Protein AF-A0A0H5CCG3-F1 (afdb_monomer_lite)

Secondary structure (DSSP, 8-state):
----------STTHHHHHHHHHHHHHHHTTS----S---TT-GGGS-GGGG--HHHHHH--SS----EE-TTSSEEEETTTEEEEEEEEE----SS--TTEEEETTEEEEEEEETTEEEEEEEEEE-GGGSTTEEEEEEEEEE-SSSHHHHHHHHHHHHGGGSPP-

Radius of gyration: 16.84 Å; chains: 1; bounding box: 42×31×46 Å

Foldseek 3Di:
DDDDDDQDADDDCSVVVVVVVLVVVCVVVVHRLPPQDPDPQDPLVDQQVVLLDVVLLVLDPAPASDWDADPSSQKIDGHPFKMKGKDKDADPDPPDPDVFWDAALNFIWGWDDDPQAIKIKGFTADSPPSDVRMTIIIIITGGDPPPRRVSNRVSCNSRVVVRGHD

Sequence (166 aa):
MTFRIAVTPGGPRACEIAAGTARAIAVRIGKPVPRAFQGERSLRGIDPCSMFTPAVIAMSSGPGKTPWPSPSRHSCAVGNDLRVLFATGPALTSASAKPNELTVAGRLSVIDRTDSGCAIVTQHVSMGRAVIGGYEQARVIVESNDQACAKAKAVAELVWPRLPPA

Structure (mmCIF, N/CA/C/O backbone):
data_AF-A0A0H5CCG3-F1
#
_entry.id   AF-A0A0H5CCG3-F1
#
loop_
_atom_site.group_PDB
_atom_site.id
_atom_site.type_symbol
_atom_site.label_atom_id
_atom_site.label_alt_id
_atom_site.label_comp_id
_atom_site.label_asym_id
_atom_site.label_entity_id
_atom_site.label_seq_id
_atom_site.pdbx_PDB_ins_code
_atom_site.Cartn_x
_atom_site.Cartn_y
_atom_site.Cartn_z
_atom_site.occupancy
_atom_site.B_iso_or_equiv
_atom_site.auth_seq_id
_atom_site.auth_comp_id
_atom_site.auth_asym_id
_atom_site.auth_atom_id
_atom_site.pdbx_PDB_model_num
ATOM 1 N N . MET A 1 1 ? 25.445 10.605 -20.028 1.00 32.81 1 MET A N 1
ATOM 2 C CA . MET A 1 1 ? 24.525 11.744 -19.822 1.00 32.81 1 MET A CA 1
ATOM 3 C C . MET A 1 1 ? 23.157 11.164 -19.493 1.00 32.81 1 MET A C 1
ATOM 5 O O . MET A 1 1 ? 22.601 10.460 -20.326 1.00 32.81 1 MET A O 1
ATOM 9 N N . THR A 1 2 ? 22.681 11.331 -18.260 1.00 33.03 2 THR A N 1
ATOM 10 C CA . THR A 1 2 ? 21.438 10.707 -17.777 1.00 33.03 2 THR A CA 1
ATOM 11 C C . THR A 1 2 ? 20.376 11.787 -17.669 1.00 33.03 2 THR A C 1
ATOM 13 O O . THR A 1 2 ? 20.511 12.696 -16.856 1.00 33.03 2 THR A O 1
ATOM 16 N N . PHE A 1 3 ? 19.334 11.707 -18.491 1.00 30.05 3 PHE A N 1
ATOM 17 C CA . PHE A 1 3 ? 18.211 12.637 -18.430 1.00 30.05 3 PHE A CA 1
ATOM 18 C C . PHE A 1 3 ? 17.164 12.095 -17.456 1.00 30.05 3 PHE A C 1
ATOM 20 O O . PHE A 1 3 ? 16.770 10.932 -17.546 1.00 30.05 3 PHE A O 1
ATOM 27 N N . ARG A 1 4 ? 16.722 12.929 -16.511 1.00 37.06 4 ARG A N 1
ATOM 28 C CA . ARG A 1 4 ? 15.575 12.650 -15.639 1.00 37.06 4 ARG A CA 1
ATOM 29 C C . ARG A 1 4 ? 14.410 13.491 -16.135 1.00 37.06 4 ARG A C 1
ATOM 31 O O . ARG A 1 4 ? 14.538 14.705 -16.231 1.00 37.06 4 ARG A O 1
ATOM 38 N N . ILE A 1 5 ? 13.298 12.846 -16.467 1.00 42.38 5 ILE A N 1
ATOM 39 C CA . ILE A 1 5 ? 12.085 13.523 -16.925 1.00 42.38 5 ILE A CA 1
ATOM 40 C C . ILE A 1 5 ? 11.007 13.246 -15.886 1.00 42.38 5 ILE A C 1
ATOM 42 O O . ILE A 1 5 ? 10.604 12.100 -15.699 1.00 42.38 5 ILE A O 1
ATOM 46 N N . ALA A 1 6 ? 10.572 14.298 -15.199 1.00 39.97 6 ALA A N 1
ATOM 47 C CA . ALA A 1 6 ? 9.386 14.275 -14.361 1.00 39.97 6 ALA A CA 1
ATOM 48 C C . ALA A 1 6 ? 8.234 14.863 -15.181 1.00 39.97 6 ALA A C 1
ATOM 50 O O . ALA A 1 6 ? 8.302 16.012 -15.612 1.00 39.97 6 ALA A O 1
ATOM 51 N N . VAL A 1 7 ? 7.199 14.064 -15.435 1.00 43.72 7 VAL A N 1
ATOM 52 C CA . VAL A 1 7 ? 5.946 14.562 -16.006 1.00 43.72 7 VAL A CA 1
ATOM 53 C C . VAL A 1 7 ? 4.984 14.745 -14.845 1.00 43.72 7 VAL A C 1
ATOM 55 O O . VAL A 1 7 ? 4.577 13.757 -14.239 1.00 43.72 7 VAL A O 1
ATOM 58 N N . THR A 1 8 ? 4.646 15.993 -14.526 1.00 43.97 8 THR A N 1
ATOM 59 C CA . THR A 1 8 ? 3.661 16.324 -13.489 1.00 43.97 8 THR A CA 1
ATOM 60 C C . THR A 1 8 ? 2.296 16.465 -14.158 1.00 43.97 8 THR A C 1
ATOM 62 O O . THR A 1 8 ? 2.065 17.455 -14.855 1.00 43.97 8 THR A O 1
ATOM 65 N N . PRO A 1 9 ? 1.389 15.483 -14.038 1.00 45.62 9 PRO A N 1
ATOM 66 C CA . PRO A 1 9 ? 0.153 15.505 -14.793 1.00 45.62 9 PRO A CA 1
ATOM 67 C C . PRO A 1 9 ? -0.898 16.348 -14.048 1.00 45.62 9 PRO A C 1
ATOM 69 O O . PRO A 1 9 ? -1.336 15.962 -12.967 1.00 45.62 9 PRO A O 1
ATOM 72 N N . GLY A 1 10 ? -1.324 17.475 -14.625 1.00 36.91 10 GLY A N 1
ATOM 73 C CA . GLY A 1 10 ? -2.495 18.239 -14.180 1.00 36.91 10 GLY A CA 1
ATOM 74 C C . GLY A 1 10 ? -3.662 18.066 -15.156 1.00 36.91 10 GLY A C 1
ATOM 75 O O . GLY A 1 10 ? -3.536 18.412 -16.328 1.00 36.91 10 GLY A O 1
ATOM 76 N N . GLY A 1 11 ? -4.793 17.525 -14.693 1.00 44.84 11 GLY A N 1
ATOM 77 C CA . GLY A 1 11 ? -6.045 17.452 -15.462 1.00 44.84 11 GLY A CA 1
ATOM 78 C C . GLY A 1 11 ? -6.398 16.083 -16.079 1.00 44.84 11 GLY A C 1
ATOM 79 O O . GLY A 1 11 ? -5.620 15.130 -16.019 1.00 44.84 11 GLY A O 1
ATOM 80 N N . PRO A 1 12 ? -7.593 15.960 -16.690 1.00 48.03 12 PRO A N 1
ATOM 81 C CA . PRO A 1 12 ? -8.183 14.677 -17.100 1.00 48.03 12 PRO A CA 1
ATOM 82 C C . PRO A 1 12 ? -7.432 13.960 -18.235 1.00 48.03 12 PRO A C 1
ATOM 84 O O . PRO A 1 12 ? -7.567 12.753 -18.395 1.00 48.03 12 PRO A O 1
ATOM 87 N N . ARG A 1 13 ? -6.600 14.678 -19.001 1.00 50.31 13 ARG A N 1
ATOM 88 C CA . ARG A 1 13 ? -5.788 14.127 -20.108 1.00 50.31 13 ARG A CA 1
ATOM 89 C C . ARG A 1 13 ? -4.343 13.833 -19.735 1.00 50.31 13 ARG A C 1
ATOM 91 O O . ARG A 1 13 ? -3.529 13.456 -20.573 1.00 50.31 13 ARG A O 1
ATOM 98 N N . ALA A 1 14 ? -3.985 14.021 -18.477 1.00 55.75 14 ALA A N 1
ATOM 99 C CA . ALA A 1 14 ? -2.588 14.086 -18.108 1.00 55.75 14 ALA A CA 1
ATOM 100 C C . ALA A 1 14 ? -1.884 12.709 -18.184 1.00 55.75 14 ALA A C 1
ATOM 102 O O . ALA A 1 14 ? -0.686 12.635 -18.453 1.00 55.75 14 ALA A O 1
ATOM 103 N N . CYS A 1 15 ? -2.644 11.612 -18.088 1.00 51.22 15 CYS A N 1
ATOM 104 C CA . CYS A 1 15 ? -2.151 10.260 -18.374 1.00 51.22 15 CYS A CA 1
ATOM 105 C C . CYS A 1 15 ? -1.885 10.022 -19.873 1.00 51.22 15 CYS A C 1
ATOM 107 O O . CYS A 1 15 ? -0.864 9.428 -20.214 1.00 51.22 15 CYS A O 1
ATOM 109 N N . GLU A 1 16 ? -2.749 10.511 -20.771 1.00 54.94 16 GLU A N 1
ATOM 110 C CA . GLU A 1 16 ? -2.516 10.447 -22.225 1.00 54.94 16 GLU A CA 1
ATOM 111 C C . GLU A 1 16 ? -1.285 11.263 -22.622 1.00 54.94 16 GLU A C 1
ATOM 113 O O . GLU A 1 16 ? -0.462 10.793 -23.403 1.00 54.94 16 GLU A O 1
ATOM 118 N N . ILE A 1 17 ? -1.114 12.449 -22.031 1.00 62.84 17 ILE A N 1
ATOM 119 C CA . ILE A 1 17 ? 0.048 13.313 -22.265 1.00 62.84 17 ILE A CA 1
ATOM 120 C C . ILE A 1 17 ? 1.329 12.649 -21.755 1.00 62.84 17 ILE A C 1
ATOM 122 O O . ILE A 1 17 ? 2.335 12.640 -22.465 1.00 62.84 17 ILE A O 1
ATOM 126 N N . ALA A 1 18 ? 1.306 12.044 -20.564 1.00 61.66 18 ALA A N 1
ATOM 127 C CA . ALA A 1 18 ? 2.456 11.320 -20.027 1.00 61.66 18 ALA A CA 1
ATOM 128 C C . ALA A 1 18 ? 2.812 10.100 -20.892 1.00 61.66 18 ALA A C 1
ATOM 130 O O . ALA A 1 18 ? 3.981 9.896 -21.223 1.00 61.66 18 ALA A O 1
ATOM 131 N N . ALA A 1 19 ? 1.813 9.325 -21.323 1.00 59.81 19 ALA A N 1
ATOM 132 C CA . ALA A 1 19 ? 2.010 8.175 -22.200 1.00 59.81 19 ALA A CA 1
ATOM 133 C C . ALA A 1 19 ? 2.508 8.587 -23.595 1.00 59.81 19 ALA A C 1
ATOM 135 O O . ALA A 1 19 ? 3.427 7.963 -24.129 1.00 59.81 19 ALA A O 1
ATOM 136 N N . GLY A 1 20 ? 1.940 9.648 -24.171 1.00 59.38 20 GLY A N 1
ATOM 137 C CA . GLY A 1 20 ? 2.348 10.224 -25.450 1.00 59.38 20 GLY A CA 1
ATOM 138 C C . GLY A 1 20 ? 3.777 10.756 -25.404 1.00 59.38 20 GLY A C 1
ATOM 139 O O . GLY A 1 20 ? 4.585 10.418 -26.264 1.00 59.38 20 GLY A O 1
ATOM 140 N N . THR A 1 21 ? 4.126 11.489 -24.346 1.00 65.75 21 THR A N 1
ATOM 141 C CA . THR A 1 21 ? 5.486 11.996 -24.107 1.00 65.75 21 THR A CA 1
ATOM 142 C C . THR A 1 21 ? 6.485 10.851 -23.958 1.00 65.75 21 THR A C 1
ATOM 144 O O . THR A 1 21 ? 7.509 10.836 -24.638 1.00 65.75 21 THR A O 1
ATOM 147 N N . ALA A 1 22 ? 6.169 9.838 -23.145 1.00 62.16 22 ALA A N 1
ATOM 148 C CA . ALA A 1 22 ? 7.024 8.664 -22.977 1.00 62.16 22 ALA A CA 1
ATOM 149 C C . ALA A 1 22 ? 7.237 7.902 -24.299 1.00 62.16 22 ALA A C 1
ATOM 151 O O . ALA A 1 22 ? 8.360 7.494 -24.597 1.00 62.16 22 ALA A O 1
ATOM 152 N N . ARG A 1 23 ? 6.187 7.750 -25.123 1.00 57.69 23 ARG A N 1
ATOM 153 C CA . ARG A 1 23 ? 6.281 7.144 -26.464 1.00 57.69 23 ARG A CA 1
ATOM 154 C C . ARG A 1 23 ? 7.125 7.988 -27.417 1.00 57.69 23 ARG A C 1
ATOM 156 O O . ARG A 1 23 ? 7.996 7.439 -28.081 1.00 57.69 23 ARG A O 1
ATOM 163 N N . ALA A 1 24 ? 6.909 9.301 -27.464 1.00 63.09 24 ALA A N 1
ATOM 164 C CA . ALA A 1 24 ? 7.664 10.212 -28.324 1.00 63.09 24 ALA A CA 1
ATOM 165 C C . ALA A 1 24 ? 9.161 10.208 -27.979 1.00 63.09 24 ALA A C 1
ATOM 167 O O . ALA A 1 24 ? 10.012 10.180 -28.867 1.00 63.09 24 ALA A O 1
ATOM 168 N N . ILE A 1 25 ? 9.488 10.158 -26.688 1.00 63.25 25 ILE A N 1
ATOM 169 C CA . ILE A 1 25 ? 10.861 10.009 -26.207 1.00 63.25 25 ILE A CA 1
ATOM 170 C C . ILE A 1 25 ? 11.430 8.644 -26.617 1.00 63.25 25 ILE A C 1
ATOM 172 O O . ILE A 1 25 ? 12.523 8.595 -27.171 1.00 63.25 25 ILE A O 1
ATOM 176 N N . ALA A 1 26 ? 10.689 7.546 -26.431 1.00 56.78 26 ALA A N 1
ATOM 177 C CA . ALA A 1 26 ? 11.128 6.210 -26.847 1.00 56.78 26 ALA A CA 1
ATOM 178 C C . ALA A 1 26 ? 11.459 6.133 -28.349 1.00 56.78 26 ALA A C 1
ATOM 180 O O . ALA A 1 26 ? 12.491 5.581 -28.726 1.00 56.78 26 ALA A O 1
ATOM 181 N N . VAL A 1 27 ? 10.619 6.743 -29.193 1.00 62.03 27 VAL A N 1
ATOM 182 C CA . VAL A 1 27 ? 10.856 6.855 -30.642 1.00 62.03 27 VAL A CA 1
ATOM 183 C C . VAL A 1 27 ? 12.138 7.643 -30.921 1.00 62.03 27 VAL A C 1
ATOM 185 O O . VAL A 1 27 ? 12.957 7.220 -31.731 1.00 62.03 27 VAL A O 1
ATOM 188 N N . ARG A 1 28 ? 12.359 8.756 -30.213 1.00 63.28 28 ARG A N 1
ATOM 189 C CA . ARG A 1 28 ? 13.508 9.647 -30.435 1.00 63.28 28 ARG A CA 1
ATOM 190 C C . ARG A 1 28 ? 14.846 9.067 -29.968 1.00 63.28 28 ARG A C 1
ATOM 192 O O . ARG A 1 28 ? 15.876 9.409 -30.537 1.00 63.28 28 ARG A O 1
ATOM 199 N N . ILE A 1 29 ? 14.847 8.192 -28.960 1.00 63.78 29 ILE A N 1
ATOM 200 C CA . ILE A 1 29 ? 16.063 7.513 -28.474 1.00 63.78 29 ILE A CA 1
ATOM 201 C C . ILE A 1 29 ? 16.391 6.272 -29.335 1.00 63.78 29 ILE A C 1
ATOM 203 O O . ILE A 1 29 ? 17.446 5.661 -29.167 1.00 63.78 29 ILE A O 1
ATOM 207 N N . GLY A 1 30 ? 15.503 5.873 -30.259 1.00 49.22 30 GLY A N 1
ATOM 208 C CA . GLY A 1 30 ? 15.712 4.735 -31.165 1.00 49.22 30 GLY A CA 1
ATOM 209 C C . GLY A 1 30 ? 15.829 3.381 -30.458 1.00 49.22 30 GLY A C 1
ATOM 210 O O . GLY A 1 30 ? 16.220 2.388 -31.066 1.00 49.22 30 GLY A O 1
ATOM 211 N N . LYS A 1 31 ? 15.512 3.330 -29.160 1.00 48.12 31 LYS A N 1
ATOM 212 C CA . LYS A 1 31 ? 15.543 2.125 -28.336 1.00 48.12 31 LYS A CA 1
ATOM 213 C C . LYS A 1 31 ? 14.201 2.014 -27.625 1.00 48.12 31 LYS A C 1
ATOM 215 O O . LYS A 1 31 ? 13.780 2.997 -27.009 1.00 48.12 31 LYS A O 1
ATOM 220 N N . PRO A 1 32 ? 13.527 0.851 -27.671 1.00 46.53 32 PRO A N 1
ATOM 221 C CA . PRO A 1 32 ? 12.342 0.646 -26.857 1.00 46.53 32 PRO A CA 1
ATOM 222 C C . PRO A 1 32 ? 12.720 0.924 -25.404 1.00 46.53 32 PRO A C 1
ATOM 224 O O . PRO A 1 32 ? 13.656 0.320 -24.883 1.00 46.53 32 PRO A O 1
ATOM 227 N N . VAL A 1 33 ? 12.026 1.870 -24.765 1.00 51.53 33 VAL A N 1
ATOM 228 C CA . VAL A 1 33 ? 12.168 2.088 -23.324 1.00 51.53 33 VAL A CA 1
ATOM 229 C C . VAL A 1 33 ? 11.756 0.767 -22.680 1.00 51.53 33 VAL A C 1
ATOM 231 O O . VAL A 1 33 ? 10.590 0.383 -22.839 1.00 51.53 33 VAL A O 1
ATOM 234 N N . PRO A 1 34 ? 12.677 0.031 -22.026 1.00 50.22 34 PRO A N 1
ATOM 235 C CA . PRO A 1 34 ? 12.326 -1.217 -21.377 1.00 50.22 34 PRO A CA 1
ATOM 236 C C . PRO A 1 34 ? 11.191 -0.895 -20.423 1.00 50.22 34 PRO A C 1
ATOM 238 O O . PRO A 1 34 ? 11.326 -0.014 -19.568 1.00 50.22 34 PRO A O 1
ATOM 241 N N . ARG A 1 35 ? 10.033 -1.529 -20.617 1.00 52.72 35 ARG A N 1
ATOM 242 C CA . ARG A 1 35 ? 8.932 -1.317 -19.687 1.00 52.72 35 ARG A CA 1
ATOM 243 C C . ARG A 1 35 ? 9.457 -1.709 -18.307 1.00 52.72 35 ARG A C 1
ATOM 245 O O . ARG A 1 35 ? 10.055 -2.774 -18.158 1.00 52.72 35 ARG A O 1
ATOM 252 N N . ALA A 1 36 ? 9.247 -0.825 -17.334 1.00 54.53 36 ALA A N 1
ATOM 253 C CA . ALA A 1 36 ? 9.298 -1.147 -15.915 1.00 54.53 36 ALA A CA 1
ATOM 254 C C . ALA A 1 36 ? 8.753 -2.572 -15.707 1.00 54.53 36 ALA A C 1
ATOM 256 O O . ALA A 1 36 ? 7.679 -2.866 -16.240 1.00 54.53 36 ALA A O 1
ATOM 257 N N . PHE A 1 37 ? 9.546 -3.427 -15.051 1.00 55.38 37 PHE A N 1
ATOM 258 C CA . PHE A 1 37 ? 9.346 -4.872 -14.889 1.00 55.38 37 PHE A CA 1
ATOM 259 C C . PHE A 1 37 ? 7.860 -5.277 -14.896 1.00 55.38 37 PHE A C 1
ATOM 261 O O . PHE A 1 37 ? 7.083 -4.819 -14.068 1.00 55.38 37 PHE A O 1
ATOM 268 N N . GLN A 1 38 ? 7.463 -6.111 -15.864 1.00 59.72 38 GLN A N 1
ATOM 269 C CA . GLN A 1 38 ? 6.075 -6.566 -16.060 1.00 59.72 38 GLN A CA 1
ATOM 270 C C . GLN A 1 38 ? 5.902 -8.051 -15.715 1.00 59.72 38 GLN A C 1
ATOM 272 O O . GLN A 1 38 ? 5.086 -8.733 -16.325 1.00 59.72 38 GLN A O 1
ATOM 277 N N . GLY A 1 39 ? 6.722 -8.578 -14.802 1.00 66.75 39 GLY A N 1
ATOM 278 C CA . GLY A 1 39 ? 6.598 -9.973 -14.382 1.00 66.75 39 GLY A CA 1
ATOM 279 C C . GLY A 1 39 ? 5.284 -10.226 -13.640 1.00 66.75 39 GLY A C 1
ATOM 280 O O . GLY A 1 39 ? 4.688 -9.299 -13.099 1.00 66.75 39 GLY A O 1
ATOM 281 N N . GLU A 1 40 ? 4.870 -11.491 -13.557 1.00 70.69 40 GLU A N 1
ATOM 282 C CA . GLU A 1 40 ? 3.623 -11.927 -12.896 1.00 70.69 40 GLU A CA 1
ATOM 283 C C . GLU A 1 40 ? 3.511 -11.492 -11.428 1.00 70.69 40 GLU A C 1
ATOM 285 O O . GLU A 1 40 ? 2.418 -11.390 -10.881 1.00 70.69 40 GLU A O 1
ATOM 290 N N . ARG A 1 41 ? 4.646 -11.187 -10.792 1.00 83.25 41 ARG A N 1
ATOM 291 C CA 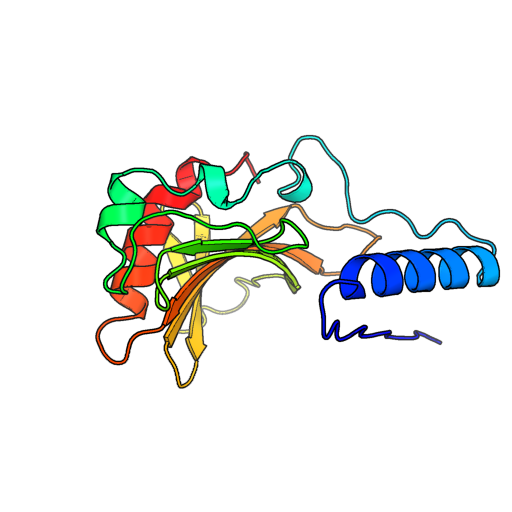. ARG A 1 41 ? 4.703 -10.681 -9.420 1.00 83.25 41 ARG A CA 1
ATOM 292 C C . ARG A 1 41 ? 4.548 -9.163 -9.314 1.00 83.25 41 ARG A C 1
ATOM 294 O O . ARG A 1 41 ? 4.531 -8.670 -8.203 1.00 83.25 41 ARG A O 1
ATOM 301 N N . SER A 1 42 ? 4.459 -8.400 -10.402 1.00 85.94 42 SER A N 1
ATOM 302 C CA . SER A 1 42 ? 4.407 -6.929 -10.348 1.00 85.94 42 SER A CA 1
ATOM 303 C C . SER A 1 42 ? 3.100 -6.401 -9.739 1.00 85.94 42 SER A C 1
ATOM 305 O O . SER A 1 42 ? 2.005 -6.840 -10.094 1.00 85.94 42 SER A O 1
ATOM 307 N N . LEU A 1 43 ? 3.200 -5.361 -8.904 1.00 89.50 43 LEU A N 1
ATOM 308 C CA . LEU A 1 43 ? 2.058 -4.593 -8.392 1.00 89.50 43 LEU A CA 1
ATOM 309 C C . LEU A 1 43 ? 1.286 -3.880 -9.506 1.00 89.50 43 LEU A C 1
ATOM 311 O O . LEU A 1 43 ? 0.135 -3.498 -9.317 1.00 89.50 43 LEU A O 1
ATOM 315 N N . ARG A 1 44 ? 1.889 -3.707 -10.686 1.00 83.31 44 ARG A N 1
ATOM 316 C CA . ARG A 1 44 ? 1.233 -3.098 -11.847 1.00 83.31 44 ARG A CA 1
ATOM 317 C C . ARG A 1 44 ? 0.025 -3.901 -12.334 1.00 83.31 44 ARG A C 1
ATOM 319 O O . ARG A 1 44 ? -0.866 -3.320 -12.947 1.00 83.31 44 ARG A O 1
ATOM 326 N N . GLY A 1 45 ? 0.014 -5.213 -12.100 1.00 83.38 45 GLY A N 1
ATOM 327 C CA . GLY A 1 45 ? -1.104 -6.089 -12.454 1.00 83.38 45 GLY A CA 1
ATOM 328 C C . GLY A 1 45 ? -2.282 -6.016 -11.482 1.00 83.38 45 GLY A C 1
ATOM 329 O O . GLY A 1 45 ? -3.292 -6.674 -11.711 1.00 83.38 45 GLY A O 1
ATOM 330 N N . ILE A 1 46 ? -2.165 -5.243 -10.401 1.00 89.06 46 ILE A N 1
ATOM 331 C CA . ILE A 1 46 ? -3.136 -5.219 -9.310 1.00 89.06 46 ILE A CA 1
ATOM 332 C C . ILE A 1 46 ? -3.916 -3.920 -9.338 1.00 89.06 46 ILE A C 1
ATOM 334 O O . ILE A 1 46 ? -3.334 -2.839 -9.364 1.00 89.06 46 ILE A O 1
ATOM 338 N N . ASP A 1 47 ? -5.240 -4.035 -9.250 1.00 91.50 47 ASP A N 1
ATOM 339 C CA . ASP A 1 47 ? -6.100 -2.899 -8.946 1.00 91.50 47 ASP A CA 1
ATOM 340 C C . ASP A 1 47 ? -5.960 -2.532 -7.456 1.00 91.50 47 ASP A C 1
ATOM 342 O O . ASP A 1 47 ? -6.370 -3.325 -6.600 1.00 91.50 47 ASP A O 1
ATOM 346 N N . PRO A 1 48 ? -5.430 -1.347 -7.099 1.00 94.50 48 PRO A N 1
ATOM 347 C CA . PRO A 1 48 ? -5.305 -0.937 -5.703 1.00 94.50 48 PRO A CA 1
ATOM 348 C C . PRO A 1 48 ? -6.650 -0.883 -4.966 1.00 94.50 48 PRO A C 1
ATOM 350 O O . PRO A 1 48 ? -6.672 -1.044 -3.748 1.00 94.50 48 PRO A O 1
ATOM 353 N N . CYS A 1 49 ? -7.779 -0.696 -5.664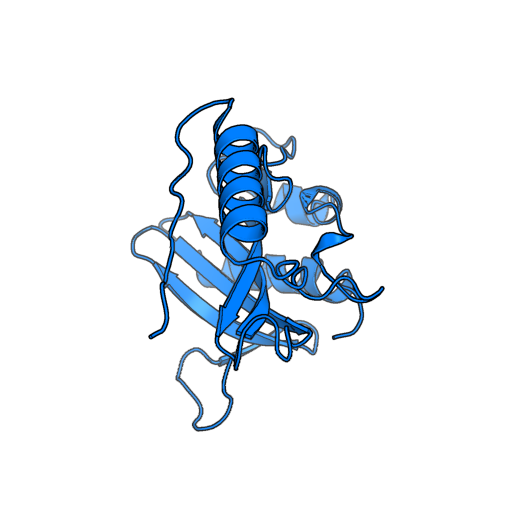 1.00 96.00 49 CYS A N 1
ATOM 354 C CA . CYS A 1 49 ? -9.095 -0.706 -5.021 1.00 96.00 49 CYS A CA 1
ATOM 355 C C . CYS A 1 49 ? -9.498 -2.090 -4.508 1.00 96.00 49 CYS A C 1
ATOM 357 O O . CYS A 1 49 ? -10.247 -2.175 -3.537 1.00 96.00 49 CYS A O 1
ATOM 359 N N . SER A 1 50 ? -8.936 -3.171 -5.057 1.00 95.31 50 SER A N 1
ATOM 360 C CA . SER A 1 50 ? -9.143 -4.526 -4.520 1.00 95.31 50 SER A CA 1
ATOM 361 C C . SER A 1 50 ? -8.583 -4.713 -3.100 1.00 95.31 50 SER A C 1
ATOM 363 O O . SER A 1 50 ? -8.965 -5.652 -2.403 1.00 95.31 50 SER A O 1
ATOM 365 N N . MET A 1 51 ? -7.723 -3.797 -2.634 1.00 96.25 51 MET A N 1
ATOM 366 C CA . MET A 1 51 ? -7.183 -3.798 -1.269 1.00 96.25 51 MET A CA 1
ATOM 367 C C . MET A 1 51 ? -8.184 -3.270 -0.230 1.00 96.25 51 MET A C 1
ATOM 369 O O . MET A 1 51 ? -8.039 -3.540 0.965 1.00 96.25 51 MET A O 1
ATOM 373 N N . PHE A 1 52 ? -9.216 -2.540 -0.662 1.00 96.06 52 PHE A N 1
ATOM 374 C CA . PHE A 1 52 ? -10.214 -1.928 0.214 1.00 96.06 52 PHE A CA 1
ATOM 375 C C . PHE A 1 52 ? -11.339 -2.906 0.558 1.00 96.06 52 PHE A C 1
ATOM 377 O O . PHE A 1 52 ? -12.462 -2.819 0.072 1.00 96.06 52 PHE A O 1
ATOM 384 N N . THR A 1 53 ? -11.030 -3.850 1.443 1.00 96.31 53 THR A N 1
ATOM 385 C CA . THR A 1 53 ? -12.052 -4.689 2.088 1.00 96.31 53 THR A CA 1
ATOM 386 C C . THR A 1 53 ? -12.936 -3.881 3.041 1.00 96.31 53 THR A C 1
ATOM 388 O O . THR A 1 53 ? -12.519 -2.803 3.468 1.00 96.31 53 THR A O 1
ATOM 391 N N . PRO A 1 54 ? -14.098 -4.408 3.479 1.00 96.25 54 PRO A N 1
ATOM 392 C CA . PRO A 1 54 ? -14.914 -3.749 4.501 1.00 96.25 54 PRO A CA 1
ATOM 393 C C . PRO A 1 54 ? -14.127 -3.362 5.761 1.00 96.25 54 PRO A C 1
ATOM 395 O O . PRO A 1 54 ? -14.326 -2.273 6.288 1.00 96.25 54 PRO A O 1
ATOM 398 N N . ALA A 1 55 ? -13.175 -4.199 6.193 1.00 95.75 55 ALA A N 1
ATOM 399 C CA . ALA A 1 55 ? -12.307 -3.900 7.331 1.00 95.75 55 ALA A CA 1
ATOM 400 C C . ALA A 1 55 ? -11.398 -2.688 7.072 1.00 95.75 55 ALA A C 1
ATOM 402 O O . ALA A 1 55 ? -11.280 -1.815 7.922 1.00 95.75 55 ALA A O 1
ATOM 403 N N . VAL A 1 56 ? -10.797 -2.589 5.882 1.00 96.06 56 VAL A N 1
ATOM 404 C CA . VAL A 1 56 ? -9.958 -1.436 5.504 1.00 96.06 56 VAL A CA 1
ATOM 405 C C . VAL A 1 56 ? -10.805 -0.172 5.325 1.00 96.06 56 VAL A C 1
ATOM 407 O O . VAL A 1 56 ? -10.407 0.901 5.768 1.00 96.06 56 VAL A O 1
ATOM 410 N N . ILE A 1 57 ? -11.994 -0.287 4.727 1.00 95.88 57 ILE A N 1
ATOM 411 C CA . ILE A 1 57 ? -12.932 0.831 4.544 1.00 95.88 57 ILE A CA 1
ATOM 412 C C . ILE A 1 57 ? -13.388 1.390 5.897 1.00 95.88 57 ILE A C 1
ATOM 414 O O . ILE A 1 57 ? -13.423 2.609 6.072 1.00 95.88 57 ILE A O 1
ATOM 418 N N . ALA A 1 58 ? -13.693 0.516 6.861 1.00 94.12 58 ALA A N 1
ATOM 419 C CA . ALA A 1 58 ? -14.097 0.906 8.211 1.00 94.12 58 ALA A CA 1
ATOM 420 C C . ALA A 1 58 ? -13.014 1.703 8.953 1.00 94.12 58 ALA A C 1
ATOM 422 O O . ALA A 1 58 ? -13.340 2.496 9.832 1.00 94.12 58 ALA A O 1
ATOM 423 N N . MET A 1 59 ? -11.741 1.541 8.573 1.00 92.56 59 MET A N 1
ATOM 424 C CA . MET A 1 59 ? -10.653 2.320 9.156 1.00 92.56 59 MET A CA 1
ATOM 425 C C . MET A 1 59 ? -10.677 3.777 8.697 1.00 92.56 59 MET A C 1
ATOM 427 O O . MET A 1 59 ? -10.245 4.631 9.459 1.00 92.56 59 MET A O 1
ATOM 431 N N . SER A 1 60 ? -11.165 4.113 7.498 1.00 92.50 60 SER A N 1
ATOM 432 C CA . SER A 1 60 ? -11.250 5.520 7.072 1.00 92.50 60 SER A CA 1
ATOM 433 C C . SER A 1 60 ? -12.114 6.323 8.052 1.00 92.50 60 SER A C 1
ATOM 435 O O . SER A 1 60 ? -13.174 5.872 8.480 1.00 92.50 60 SER A O 1
ATOM 437 N N . SER A 1 61 ? -11.678 7.533 8.387 1.00 88.00 61 SER A N 1
ATOM 438 C CA . SER A 1 61 ? -12.410 8.501 9.212 1.00 88.00 61 SER A CA 1
ATOM 439 C C . SER A 1 61 ? -13.030 9.615 8.365 1.00 88.00 61 SER A C 1
ATOM 441 O O . SER A 1 61 ? -13.906 10.326 8.847 1.00 88.00 61 SER A O 1
ATOM 443 N N . GLY A 1 62 ? -12.614 9.746 7.102 1.00 82.62 62 GLY A N 1
ATOM 444 C CA . GLY A 1 62 ? -13.129 10.735 6.170 1.00 82.62 62 GLY A CA 1
ATOM 445 C C . GLY A 1 62 ? -14.575 10.470 5.723 1.00 82.62 62 GLY A C 1
ATOM 446 O O . GLY A 1 62 ? -15.102 9.356 5.889 1.00 82.62 62 GLY A O 1
ATOM 447 N N . PRO A 1 63 ? -15.230 11.496 5.147 1.00 80.06 63 PRO A N 1
ATOM 448 C CA . PRO A 1 63 ? -16.569 11.379 4.587 1.00 80.06 63 PRO A CA 1
ATOM 449 C C . PRO A 1 63 ? -16.556 10.490 3.339 1.00 80.06 63 PRO A C 1
ATOM 451 O O . PRO A 1 63 ? -15.651 10.570 2.513 1.00 80.06 63 PRO A O 1
ATOM 454 N N . GLY A 1 64 ? -17.596 9.672 3.178 1.00 82.56 64 GLY A N 1
ATOM 455 C CA . GLY A 1 64 ? -17.695 8.718 2.074 1.00 82.56 64 GLY A CA 1
ATOM 456 C C . GLY A 1 64 ? -16.889 7.439 2.323 1.00 82.56 64 GLY A C 1
ATOM 457 O O . GLY A 1 64 ? -15.721 7.467 2.700 1.00 82.56 64 GLY A O 1
ATOM 458 N N . LYS A 1 65 ? -17.538 6.290 2.117 1.00 89.38 65 LYS A N 1
ATOM 459 C CA . LYS A 1 65 ? -16.955 4.950 2.326 1.00 89.38 65 LYS A CA 1
ATOM 460 C C . LYS A 1 65 ? -16.790 4.150 1.037 1.00 89.38 65 LYS A C 1
ATOM 462 O O . LYS A 1 65 ? -16.435 2.979 1.078 1.00 89.38 65 LYS A O 1
ATOM 467 N N . THR A 1 66 ? -17.030 4.784 -0.104 1.00 94.94 66 THR A N 1
ATOM 468 C CA . THR A 1 66 ? -16.862 4.165 -1.417 1.00 94.94 66 THR A CA 1
ATOM 469 C C . THR A 1 66 ? -15.418 4.353 -1.868 1.00 94.94 66 THR A C 1
ATOM 471 O O . THR A 1 66 ? -15.002 5.503 -1.961 1.00 94.94 66 THR A O 1
ATOM 474 N N . PRO A 1 67 ? -14.649 3.287 -2.153 1.00 95.94 67 PRO A N 1
ATOM 475 C CA . PRO A 1 67 ? -13.316 3.418 -2.731 1.00 95.94 67 PRO A CA 1
ATOM 476 C C . PRO A 1 67 ? -13.361 3.995 -4.145 1.00 95.94 67 PRO A C 1
ATOM 478 O O . PRO A 1 67 ? -14.204 3.594 -4.948 1.00 95.94 67 PRO A O 1
ATOM 481 N N . TRP A 1 68 ? -12.435 4.896 -4.472 1.00 93.75 68 TRP A N 1
ATOM 482 C CA . TRP A 1 68 ? -12.265 5.403 -5.833 1.00 93.75 68 TRP A CA 1
ATOM 483 C C . TRP A 1 68 ? -10.825 5.251 -6.327 1.00 93.75 68 TRP A C 1
ATOM 485 O O . TRP A 1 68 ? -9.874 5.594 -5.612 1.00 93.75 68 TRP A O 1
ATOM 495 N N . PRO A 1 69 ? -10.637 4.774 -7.568 1.00 93.69 69 PRO A N 1
ATOM 496 C CA . PRO A 1 69 ? -9.321 4.674 -8.171 1.00 93.69 69 PRO A CA 1
ATOM 497 C C . PRO A 1 69 ? -8.836 6.045 -8.650 1.00 93.69 69 PRO A C 1
ATOM 499 O O . PRO A 1 69 ? -9.618 6.896 -9.081 1.00 93.69 69 PRO A O 1
ATOM 502 N N . SER A 1 70 ? -7.520 6.245 -8.654 1.00 84.81 70 SER A N 1
ATOM 503 C CA . SER A 1 70 ? -6.921 7.339 -9.416 1.00 84.81 70 SER A CA 1
ATOM 504 C C . SER A 1 70 ? -6.992 7.068 -10.925 1.00 84.81 70 SER A C 1
ATOM 506 O O . SER A 1 70 ? -7.030 5.908 -11.344 1.00 84.81 70 SER A O 1
ATOM 508 N N . PRO A 1 71 ? -6.935 8.113 -11.775 1.00 81.38 71 PRO A N 1
ATOM 509 C CA . PRO A 1 71 ? -6.957 7.943 -13.231 1.00 81.38 71 PRO A CA 1
ATOM 510 C C . PRO A 1 71 ? -5.844 7.034 -13.771 1.00 81.38 71 PRO A C 1
ATOM 512 O O . PRO A 1 71 ? -6.050 6.309 -14.740 1.00 81.38 71 PRO A O 1
ATOM 515 N N . SER A 1 72 ? -4.672 7.040 -13.128 1.00 75.81 72 SER A N 1
ATOM 516 C CA . SER A 1 72 ? -3.536 6.186 -13.493 1.00 75.81 72 SER A CA 1
ATOM 517 C C . SER A 1 72 ? -3.654 4.751 -12.973 1.00 75.81 72 SER A C 1
ATOM 519 O O . SER A 1 72 ? -2.805 3.925 -13.299 1.00 75.81 72 SER A O 1
ATOM 521 N N . ARG A 1 73 ? -4.682 4.448 -12.164 1.00 84.94 73 ARG A N 1
ATOM 522 C CA . ARG A 1 73 ? -4.919 3.148 -11.512 1.00 84.94 73 ARG A CA 1
ATOM 523 C C . ARG A 1 73 ? -3.734 2.641 -10.685 1.00 84.94 73 ARG A C 1
ATOM 525 O O . ARG A 1 73 ? -3.592 1.449 -10.452 1.00 84.94 73 ARG A O 1
ATOM 532 N N . HIS A 1 74 ? -2.896 3.560 -10.213 1.00 88.69 74 HIS A N 1
ATOM 533 C CA . HIS A 1 74 ? -1.802 3.261 -9.291 1.00 88.69 74 HIS A CA 1
ATOM 534 C C . HIS A 1 74 ? -2.184 3.498 -7.837 1.00 88.69 74 HIS A C 1
ATOM 536 O O . HIS A 1 74 ? -1.468 3.075 -6.938 1.00 88.69 74 HIS A O 1
ATOM 542 N N . SER A 1 75 ? -3.318 4.142 -7.583 1.00 94.44 75 SER A N 1
ATOM 543 C CA . SER A 1 75 ? -3.827 4.309 -6.231 1.00 94.44 75 SER A CA 1
ATOM 544 C C . SER A 1 75 ? -5.331 4.151 -6.162 1.00 94.44 75 SER A C 1
ATOM 546 O O . SER A 1 75 ? -6.034 4.324 -7.156 1.00 94.44 75 SER A O 1
ATOM 548 N N . CYS A 1 76 ? -5.801 3.856 -4.960 1.00 96.62 76 CYS A N 1
ATOM 549 C CA . CYS A 1 76 ? -7.199 3.923 -4.590 1.00 96.62 76 CYS A CA 1
ATOM 550 C C . CYS A 1 76 ? -7.316 4.635 -3.247 1.00 96.62 76 CYS A C 1
ATOM 552 O O . CYS A 1 76 ? -6.432 4.495 -2.396 1.00 96.62 76 CYS A O 1
ATOM 554 N N . ALA A 1 77 ? -8.368 5.424 -3.076 1.00 96.06 77 ALA A N 1
ATOM 555 C CA . ALA A 1 77 ? -8.621 6.164 -1.851 1.00 96.06 77 ALA A CA 1
ATOM 556 C C . ALA A 1 77 ? -10.050 5.941 -1.354 1.00 96.06 77 ALA A C 1
ATOM 558 O O . ALA A 1 77 ? -10.941 5.631 -2.140 1.00 96.06 77 ALA A O 1
ATOM 559 N N . VAL A 1 78 ? -10.236 6.083 -0.045 1.00 95.56 78 VAL A N 1
ATOM 560 C CA . VAL A 1 78 ? -11.535 6.136 0.634 1.00 95.56 78 VAL A CA 1
ATOM 561 C C . VAL A 1 78 ? -11.496 7.317 1.584 1.00 95.56 78 VAL A C 1
ATOM 563 O O . VAL A 1 78 ? -10.549 7.458 2.359 1.00 95.56 78 VAL A O 1
ATOM 566 N N . GLY A 1 79 ? -12.531 8.150 1.530 1.00 90.81 79 GLY A N 1
ATOM 567 C CA . GLY A 1 79 ? -12.514 9.440 2.200 1.00 90.81 79 GLY A CA 1
ATOM 568 C C . GLY A 1 79 ? -11.331 10.310 1.764 1.00 90.81 79 GLY A C 1
ATOM 569 O O . GLY A 1 79 ? -10.568 10.008 0.846 1.00 90.81 79 GLY A O 1
ATOM 570 N N . ASN A 1 80 ? -11.164 11.438 2.426 1.00 90.19 80 ASN A N 1
ATOM 571 C CA . ASN A 1 80 ? -9.996 12.286 2.214 1.00 90.19 80 ASN A CA 1
ATOM 572 C C . ASN A 1 80 ? -8.763 11.808 2.997 1.00 90.19 80 ASN A C 1
ATOM 574 O O . ASN A 1 80 ? -7.711 12.417 2.864 1.00 90.19 80 ASN A O 1
ATOM 578 N N . ASP A 1 81 ? -8.882 10.745 3.797 1.00 92.94 81 ASP A N 1
ATOM 579 C CA . ASP A 1 81 ? -7.893 10.393 4.813 1.00 92.94 81 ASP A CA 1
ATOM 580 C C . ASP A 1 81 ? -7.135 9.092 4.546 1.00 92.94 81 ASP A C 1
ATOM 582 O O . ASP A 1 81 ? -6.123 8.866 5.197 1.00 92.94 81 ASP A O 1
ATOM 586 N N . LEU A 1 82 ? -7.592 8.214 3.645 1.00 95.25 82 LEU A N 1
ATOM 587 C CA . LEU A 1 82 ? -6.975 6.899 3.453 1.00 95.25 82 LEU A CA 1
ATOM 588 C C . LEU A 1 82 ? -6.705 6.590 1.981 1.00 95.25 82 LEU A C 1
ATOM 590 O O . LEU A 1 82 ? -7.606 6.616 1.144 1.00 95.25 82 LEU A O 1
ATOM 594 N N . ARG A 1 83 ? -5.460 6.215 1.670 1.00 96.56 83 ARG A N 1
ATOM 595 C CA . ARG A 1 83 ? -5.027 5.853 0.317 1.00 96.56 83 ARG A CA 1
ATOM 596 C C . ARG A 1 83 ? -4.084 4.654 0.319 1.00 96.56 83 ARG A C 1
ATOM 598 O O . ARG A 1 83 ? -3.131 4.605 1.089 1.00 96.56 83 ARG A O 1
ATOM 605 N N . VAL A 1 84 ? -4.296 3.736 -0.620 1.00 97.38 84 VAL A N 1
ATOM 606 C CA . VAL A 1 84 ? -3.302 2.730 -1.023 1.00 97.38 84 VAL A CA 1
ATOM 607 C C . VAL A 1 84 ? -2.695 3.173 -2.349 1.00 97.38 84 VAL A C 1
ATOM 609 O O . VAL A 1 84 ? -3.428 3.518 -3.275 1.00 97.38 84 VAL A O 1
ATOM 612 N N . LEU A 1 85 ? -1.367 3.199 -2.442 1.00 95.44 85 LEU A N 1
ATOM 613 C CA . LEU A 1 85 ? -0.611 3.626 -3.621 1.00 95.44 85 LEU A CA 1
ATOM 614 C C . LEU A 1 85 ? 0.473 2.598 -3.957 1.00 95.44 85 LEU A C 1
ATOM 616 O O . LEU A 1 85 ? 1.271 2.220 -3.102 1.00 95.44 85 LEU A O 1
ATOM 620 N N . PHE A 1 86 ? 0.543 2.214 -5.225 1.00 93.94 86 PHE A N 1
ATOM 621 C CA . PHE A 1 86 ? 1.642 1.460 -5.810 1.00 93.94 86 PHE A CA 1
ATOM 622 C C . PHE A 1 86 ? 2.507 2.402 -6.638 1.00 93.94 86 PHE A C 1
ATOM 624 O O . PHE A 1 86 ? 2.029 3.082 -7.544 1.00 93.94 86 PHE A O 1
ATOM 631 N N . ALA A 1 87 ? 3.789 2.470 -6.302 1.00 88.88 87 ALA A N 1
ATOM 632 C CA . ALA A 1 87 ? 4.735 3.384 -6.924 1.00 88.88 87 ALA A CA 1
ATOM 633 C C . ALA A 1 87 ? 6.109 2.729 -7.056 1.00 88.88 87 ALA A C 1
ATOM 635 O O . ALA A 1 87 ? 6.352 1.640 -6.547 1.00 88.88 87 ALA A O 1
ATOM 636 N N . THR A 1 88 ? 7.030 3.415 -7.723 1.00 85.19 88 THR A N 1
ATOM 637 C CA . THR A 1 88 ? 8.447 3.049 -7.725 1.00 85.19 88 THR A CA 1
ATOM 638 C C . THR A 1 88 ? 9.213 3.944 -6.764 1.00 85.19 88 THR A C 1
ATOM 640 O O . THR A 1 88 ? 9.001 5.157 -6.761 1.00 85.19 88 THR A O 1
ATOM 643 N N . GLY A 1 89 ? 10.144 3.378 -6.005 1.00 81.31 89 GLY A N 1
ATOM 644 C CA . GLY A 1 89 ? 11.033 4.133 -5.126 1.00 81.31 89 GLY A CA 1
ATOM 645 C C . GLY A 1 89 ? 12.403 3.473 -4.983 1.00 81.31 89 GLY A C 1
ATOM 646 O O . GLY A 1 89 ? 12.630 2.402 -5.550 1.00 81.31 89 GLY A O 1
ATOM 647 N N . PRO A 1 90 ? 13.342 4.110 -4.266 1.00 81.69 90 PRO A N 1
ATOM 648 C CA . PRO A 1 90 ? 14.640 3.508 -3.977 1.00 81.69 90 PRO A CA 1
ATOM 649 C C . PRO A 1 90 ? 14.491 2.278 -3.072 1.00 81.69 90 PRO A C 1
ATOM 651 O O . PRO A 1 90 ? 13.459 2.087 -2.426 1.00 81.69 90 PRO A O 1
ATOM 654 N N . ALA A 1 91 ? 15.540 1.461 -2.997 1.00 81.75 91 ALA A N 1
ATOM 655 C CA . ALA A 1 91 ? 15.614 0.363 -2.040 1.00 81.75 91 ALA A CA 1
ATOM 656 C C . ALA A 1 91 ? 15.322 0.841 -0.608 1.00 81.75 91 ALA A C 1
ATOM 658 O O . ALA A 1 91 ? 15.890 1.840 -0.154 1.00 81.75 91 ALA A O 1
ATOM 659 N N . LEU A 1 92 ? 14.490 0.096 0.122 1.00 81.06 92 LEU A N 1
ATOM 660 C CA . LEU A 1 92 ? 14.381 0.248 1.571 1.00 81.06 92 LEU A CA 1
ATOM 661 C C . LEU A 1 92 ? 15.592 -0.475 2.183 1.00 81.06 92 LEU A C 1
ATOM 663 O O . LEU A 1 92 ? 15.544 -1.666 2.466 1.00 81.06 92 LEU A O 1
ATOM 667 N N . THR A 1 93 ? 16.746 0.192 2.251 1.00 66.06 93 THR A N 1
ATOM 668 C CA . THR A 1 93 ? 17.995 -0.428 2.728 1.00 66.06 93 THR A CA 1
ATOM 669 C C . THR A 1 93 ? 17.916 -0.749 4.221 1.00 66.06 93 THR A C 1
ATOM 671 O O . THR A 1 93 ? 17.721 0.181 4.994 1.00 66.06 93 THR A O 1
ATOM 674 N N . SER A 1 94 ? 18.206 -1.992 4.626 1.00 51.31 94 SER A N 1
ATOM 675 C CA . SER A 1 94 ? 18.329 -2.411 6.039 1.00 51.31 94 SER A CA 1
ATOM 676 C C . SER A 1 94 ? 19.705 -2.114 6.663 1.00 51.31 94 SER A C 1
ATOM 678 O O . SER A 1 94 ? 20.049 -2.654 7.713 1.00 51.31 94 SER A O 1
ATOM 680 N N . ALA A 1 95 ? 20.565 -1.355 5.974 1.00 42.72 95 ALA A N 1
ATOM 681 C CA . ALA A 1 95 ? 22.010 -1.354 6.230 1.00 42.72 95 ALA A CA 1
ATOM 682 C C . ALA A 1 95 ? 22.429 -0.650 7.534 1.00 42.72 95 ALA A C 1
ATOM 684 O O . ALA A 1 95 ? 23.586 -0.729 7.931 1.00 42.72 95 ALA A O 1
ATOM 685 N N . SER A 1 96 ? 21.515 0.022 8.224 1.00 36.38 96 SER A N 1
ATOM 686 C CA . SER A 1 96 ? 21.693 0.514 9.591 1.00 36.38 96 SER A CA 1
ATOM 687 C C . SER A 1 96 ? 20.299 0.824 10.095 1.00 36.38 96 SER A C 1
ATOM 689 O O . SER A 1 96 ? 19.664 1.683 9.492 1.00 36.38 96 SER A O 1
ATOM 691 N N . ALA A 1 97 ? 19.828 0.117 11.124 1.00 46.00 97 ALA A N 1
ATOM 692 C CA . ALA A 1 97 ? 18.511 0.281 11.734 1.00 46.00 97 ALA A CA 1
ATOM 693 C C . ALA A 1 97 ? 18.108 1.762 11.807 1.00 46.00 97 ALA A C 1
ATOM 695 O O . ALA A 1 97 ? 18.509 2.496 12.713 1.00 46.00 97 ALA A O 1
ATOM 696 N N . LYS A 1 98 ? 17.349 2.229 10.811 1.00 56.88 98 LYS A N 1
ATOM 697 C CA . LYS A 1 98 ? 16.784 3.571 10.854 1.00 56.88 98 LYS A CA 1
ATOM 698 C C . LYS A 1 98 ? 15.674 3.534 11.902 1.00 56.88 98 LYS A C 1
ATOM 700 O O . LYS A 1 98 ? 14.936 2.551 11.950 1.00 56.88 98 LYS A O 1
ATOM 705 N N . PRO A 1 99 ? 15.465 4.605 12.685 1.00 61.00 99 PRO A N 1
ATOM 706 C CA . PRO A 1 99 ? 14.447 4.645 13.745 1.00 61.00 99 PRO A CA 1
ATOM 707 C C . PRO A 1 99 ? 12.997 4.455 13.252 1.00 61.00 99 PRO A C 1
ATOM 709 O O . PRO A 1 99 ? 12.070 4.432 14.055 1.00 61.00 99 PRO A O 1
ATOM 712 N N . ASN A 1 100 ? 12.791 4.320 11.940 1.00 77.56 100 ASN A N 1
ATOM 713 C CA . ASN A 1 100 ? 11.494 4.187 11.294 1.00 77.56 100 ASN A CA 1
ATOM 714 C C . ASN A 1 100 ? 11.302 2.834 10.584 1.00 77.56 100 ASN A C 1
ATOM 716 O O . ASN A 1 100 ? 10.295 2.666 9.904 1.00 77.56 100 ASN A O 1
ATOM 720 N N . GLU A 1 101 ? 12.239 1.889 10.681 1.00 84.38 101 GLU A N 1
ATOM 721 C CA . GLU A 1 101 ? 12.054 0.538 10.133 1.00 84.38 101 GLU A CA 1
ATOM 722 C C . GLU A 1 101 ? 11.187 -0.324 11.055 1.00 84.38 101 GLU A C 1
ATOM 724 O O . GLU A 1 101 ? 11.287 -0.263 12.279 1.00 84.38 101 GLU A O 1
ATOM 729 N N . LEU A 1 102 ? 10.319 -1.138 10.458 1.00 89.81 102 LEU A N 1
ATOM 730 C CA . LEU A 1 102 ? 9.472 -2.089 11.170 1.00 89.81 102 LEU A CA 1
ATOM 731 C C . LEU A 1 102 ? 9.101 -3.267 10.273 1.00 89.81 102 LEU A C 1
ATOM 733 O O . LEU A 1 102 ? 9.120 -3.171 9.048 1.00 89.81 102 LEU A O 1
ATOM 737 N N . THR A 1 103 ? 8.694 -4.372 10.890 1.00 91.56 103 THR A N 1
ATOM 738 C CA . THR A 1 103 ? 8.059 -5.480 10.171 1.00 91.56 103 THR A CA 1
ATOM 739 C C . THR A 1 103 ? 6.546 -5.365 10.304 1.00 91.56 103 THR A C 1
ATOM 741 O O . THR A 1 103 ? 6.029 -5.234 11.412 1.00 91.56 103 THR A O 1
ATOM 744 N N . VAL A 1 104 ? 5.836 -5.426 9.177 1.00 93.81 104 VAL A N 1
ATOM 745 C CA . VAL A 1 104 ? 4.367 -5.414 9.116 1.00 93.81 104 VAL A CA 1
ATOM 746 C C . VAL A 1 104 ? 3.917 -6.620 8.312 1.00 93.81 104 VAL A C 1
ATOM 748 O O . VAL A 1 104 ? 4.322 -6.766 7.161 1.00 93.81 104 VAL A O 1
ATOM 751 N N . ALA A 1 105 ? 3.120 -7.501 8.922 1.00 93.00 105 ALA A N 1
ATOM 752 C CA . ALA A 1 105 ? 2.625 -8.726 8.286 1.00 93.00 105 ALA A CA 1
ATOM 753 C C . ALA A 1 105 ? 3.721 -9.521 7.532 1.00 93.00 105 ALA A C 1
ATOM 755 O O . ALA A 1 105 ? 3.539 -9.939 6.390 1.00 93.00 105 ALA A O 1
ATOM 756 N N . GLY A 1 106 ? 4.897 -9.669 8.154 1.00 90.88 106 GLY A N 1
ATOM 757 C CA . GLY A 1 106 ? 6.037 -10.402 7.588 1.00 90.88 106 GLY A CA 1
ATOM 758 C C . GLY A 1 106 ? 6.856 -9.652 6.530 1.00 90.88 106 GLY A C 1
ATOM 759 O O . GLY A 1 106 ? 7.819 -10.213 6.016 1.00 90.88 106 GLY A O 1
ATOM 760 N N . ARG A 1 107 ? 6.526 -8.394 6.209 1.00 92.25 107 ARG A N 1
ATOM 761 C CA . ARG A 1 107 ? 7.282 -7.578 5.249 1.00 92.25 107 ARG A CA 1
ATOM 762 C C . ARG A 1 107 ? 8.060 -6.464 5.933 1.00 92.25 107 ARG A C 1
ATOM 764 O O . ARG A 1 107 ? 7.495 -5.708 6.732 1.00 92.25 107 ARG A O 1
ATOM 771 N N . LEU A 1 108 ? 9.326 -6.304 5.540 1.00 91.69 108 LEU A N 1
ATOM 772 C CA . LEU A 1 108 ? 10.106 -5.117 5.884 1.00 91.69 108 LEU A CA 1
ATOM 773 C C . LEU A 1 108 ? 9.373 -3.878 5.367 1.00 91.69 108 LEU A C 1
ATOM 775 O O . LEU A 1 108 ? 8.998 -3.789 4.194 1.00 91.69 108 LEU A O 1
ATOM 779 N N . SER A 1 109 ? 9.148 -2.938 6.269 1.00 93.00 109 SER A N 1
ATOM 780 C CA . SER A 1 109 ? 8.458 -1.691 5.999 1.00 93.00 109 SER A CA 1
ATOM 781 C C . SER A 1 109 ? 9.212 -0.527 6.633 1.00 93.00 109 SER A C 1
ATOM 783 O O . SER A 1 109 ? 10.042 -0.709 7.525 1.00 93.00 109 SER A O 1
ATOM 785 N N . VAL A 1 110 ? 8.898 0.684 6.189 1.00 92.50 110 VAL A N 1
ATOM 786 C CA . VAL A 1 110 ? 9.353 1.927 6.813 1.00 92.50 110 VAL A CA 1
ATOM 787 C C . VAL A 1 110 ? 8.173 2.842 7.106 1.00 92.50 110 VAL A C 1
ATOM 789 O O . VAL A 1 110 ? 7.195 2.865 6.353 1.00 92.50 110 VAL A O 1
ATOM 792 N N . ILE A 1 111 ? 8.284 3.602 8.191 1.00 92.19 111 ILE A N 1
ATOM 793 C CA . ILE A 1 111 ? 7.406 4.726 8.511 1.00 92.19 111 ILE A CA 1
ATOM 794 C C . ILE A 1 111 ? 7.941 5.970 7.799 1.00 92.19 111 ILE A C 1
ATOM 796 O O . ILE A 1 111 ? 9.059 6.416 8.055 1.00 92.19 111 ILE A O 1
ATOM 800 N N . ASP A 1 112 ? 7.123 6.539 6.925 1.00 89.12 112 ASP A N 1
ATOM 801 C CA . ASP A 1 112 ? 7.386 7.770 6.184 1.00 89.12 112 ASP A CA 1
ATOM 802 C C . ASP A 1 112 ? 6.422 8.846 6.705 1.00 89.12 112 ASP A C 1
ATOM 804 O O . ASP A 1 112 ? 5.233 8.837 6.387 1.00 89.12 112 ASP A O 1
ATOM 808 N N . ARG A 1 113 ? 6.896 9.706 7.616 1.00 87.75 113 ARG A N 1
ATOM 809 C CA . ARG A 1 113 ? 6.075 10.769 8.220 1.00 87.75 113 ARG A CA 1
ATOM 810 C C . ARG A 1 113 ? 6.078 11.999 7.320 1.00 87.75 113 ARG A C 1
ATOM 812 O O . ARG A 1 113 ? 7.138 12.429 6.877 1.00 87.75 113 ARG A O 1
ATOM 819 N N . THR A 1 114 ? 4.908 12.591 7.124 1.00 76.94 114 THR A N 1
ATOM 820 C CA . THR A 1 114 ? 4.727 13.864 6.416 1.00 76.94 114 THR A CA 1
ATOM 821 C C . THR A 1 114 ? 4.028 14.862 7.329 1.00 76.94 114 THR A C 1
ATOM 823 O O . THR A 1 114 ? 3.345 14.454 8.265 1.00 76.94 114 THR A O 1
ATOM 826 N N . ASP A 1 115 ? 4.110 16.154 7.023 1.00 75.94 115 ASP A N 1
ATOM 827 C CA . ASP A 1 115 ? 3.469 17.202 7.834 1.00 75.94 115 ASP A CA 1
ATOM 828 C C . ASP A 1 115 ? 1.948 17.006 7.987 1.00 75.94 115 ASP A C 1
ATOM 830 O O . ASP A 1 115 ? 1.368 17.404 8.992 1.00 75.94 115 ASP A O 1
ATOM 834 N N . SER A 1 116 ? 1.302 16.355 7.014 1.00 80.62 116 SER A N 1
ATOM 835 C CA . SER A 1 116 ? -0.146 16.110 6.983 1.00 80.62 116 SER A CA 1
ATOM 836 C C . SER A 1 116 ? -0.565 14.669 7.305 1.00 80.62 116 SER A C 1
ATOM 838 O O . SER A 1 116 ? -1.738 14.323 7.149 1.00 80.62 116 SER A O 1
ATOM 840 N N . GLY A 1 117 ? 0.359 13.789 7.709 1.00 91.19 117 GLY A N 1
ATOM 841 C CA . GLY A 1 117 ? 0.007 12.384 7.903 1.00 91.19 117 GLY A CA 1
ATOM 842 C C . GLY A 1 117 ? 1.174 11.410 7.985 1.00 91.19 117 GLY A C 1
ATOM 843 O O . GLY A 1 117 ? 2.303 11.748 8.338 1.00 91.19 117 GLY A O 1
ATOM 844 N N . CYS A 1 118 ? 0.883 10.147 7.692 1.00 93.69 118 CYS A N 1
ATOM 845 C CA . CYS A 1 118 ? 1.867 9.082 7.788 1.00 93.69 118 CYS A CA 1
ATOM 846 C C . CYS A 1 118 ? 1.668 8.023 6.714 1.00 93.69 118 CYS A C 1
ATOM 848 O O . CYS A 1 118 ? 0.542 7.630 6.403 1.00 93.69 118 CYS A O 1
ATOM 850 N N . ALA A 1 119 ? 2.781 7.525 6.190 1.00 94.00 119 ALA A N 1
ATOM 851 C CA . ALA A 1 119 ? 2.827 6.412 5.269 1.00 94.00 119 ALA A CA 1
ATOM 852 C C . ALA A 1 119 ? 3.554 5.212 5.880 1.00 94.00 119 ALA A C 1
ATOM 854 O O . ALA A 1 119 ? 4.599 5.355 6.510 1.00 94.00 119 ALA A O 1
ATOM 855 N N . ILE A 1 120 ? 3.030 4.016 5.624 1.00 95.69 120 ILE A N 1
ATOM 856 C CA . ILE A 1 120 ? 3.765 2.763 5.788 1.00 95.69 120 ILE A CA 1
ATOM 857 C C . ILE A 1 120 ? 4.100 2.247 4.401 1.00 95.69 120 ILE A C 1
ATOM 859 O O . ILE A 1 120 ? 3.213 2.020 3.575 1.00 95.69 120 ILE A O 1
ATOM 863 N N . VAL A 1 121 ? 5.394 2.094 4.142 1.00 94.75 121 VAL A N 1
ATOM 864 C CA . VAL A 1 121 ? 5.924 1.730 2.829 1.00 94.75 121 VAL A CA 1
ATOM 865 C C . VAL A 1 121 ? 6.608 0.382 2.931 1.00 94.75 121 VAL A C 1
ATOM 867 O O . VAL A 1 121 ? 7.487 0.220 3.770 1.00 94.75 121 VAL A O 1
ATOM 870 N N . THR A 1 122 ? 6.255 -0.562 2.063 1.00 94.00 122 THR A N 1
ATOM 871 C CA . THR A 1 122 ? 7.007 -1.811 1.892 1.00 94.00 122 THR A CA 1
ATOM 872 C C . THR A 1 122 ? 7.564 -1.915 0.484 1.00 94.00 122 THR A C 1
ATOM 874 O O . THR A 1 122 ? 6.970 -1.425 -0.481 1.00 94.00 122 THR A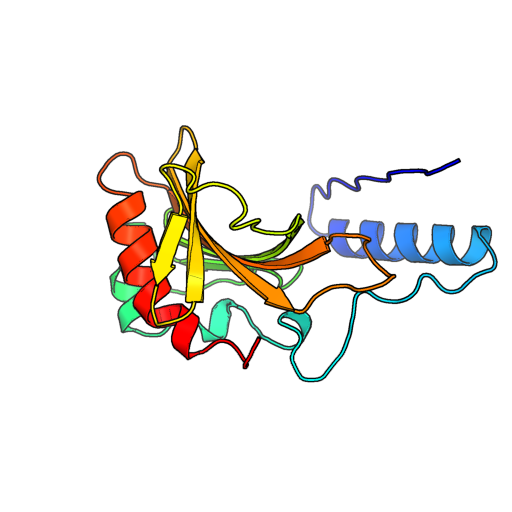 O 1
ATOM 877 N N . GLN A 1 123 ? 8.72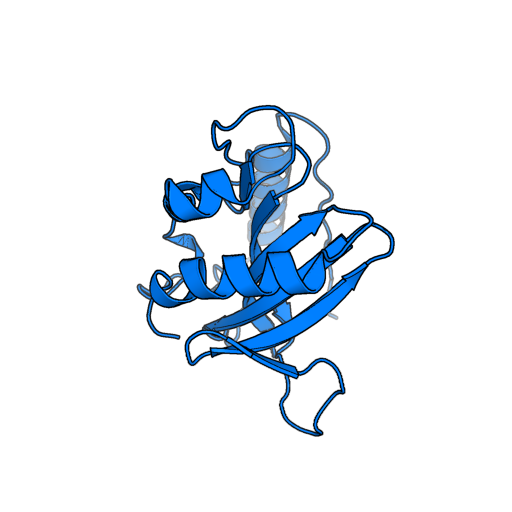5 -2.550 0.381 1.00 92.00 123 GLN A N 1
ATOM 878 C CA . GLN A 1 123 ? 9.348 -2.903 -0.881 1.00 92.00 123 GLN A CA 1
ATOM 879 C C . GLN A 1 123 ? 8.731 -4.198 -1.414 1.00 92.00 123 GLN A C 1
ATOM 881 O O . GLN A 1 123 ? 8.407 -5.102 -0.646 1.00 92.00 123 GLN A O 1
ATOM 886 N N . HIS A 1 124 ? 8.595 -4.291 -2.733 1.00 90.56 124 HIS A N 1
ATOM 887 C CA . HIS A 1 124 ? 8.064 -5.464 -3.412 1.00 90.56 124 HIS A CA 1
ATOM 888 C C . HIS A 1 124 ? 9.125 -6.095 -4.324 1.00 90.56 124 HIS A C 1
ATOM 890 O O . HIS A 1 124 ? 10.081 -6.669 -3.812 1.00 90.56 124 HIS A O 1
ATOM 896 N N . VAL A 1 125 ? 9.040 -5.937 -5.648 1.00 88.25 125 VAL A N 1
ATOM 897 C CA . VAL A 1 125 ? 10.021 -6.502 -6.594 1.00 88.25 125 VAL A CA 1
ATOM 898 C C . VAL A 1 125 ? 11.054 -5.472 -7.049 1.00 88.25 125 VAL A C 1
ATOM 900 O O . VAL A 1 125 ? 10.775 -4.274 -7.147 1.00 88.25 125 VAL A O 1
ATOM 903 N N . SER A 1 126 ? 12.264 -5.942 -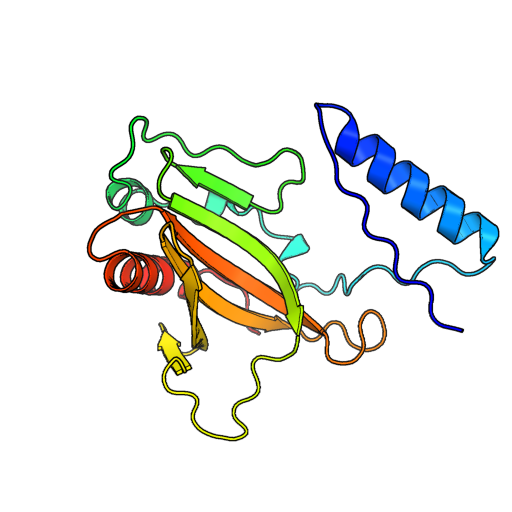7.365 1.00 83.38 126 SER A N 1
ATOM 904 C CA . SER A 1 126 ? 13.290 -5.107 -7.998 1.00 83.38 126 SER A CA 1
ATOM 905 C C . SER A 1 126 ? 12.894 -4.752 -9.428 1.00 83.38 126 SER A C 1
ATOM 907 O O . SER A 1 126 ? 12.509 -5.613 -10.217 1.00 83.38 126 SER A O 1
ATOM 909 N N . MET A 1 127 ? 13.093 -3.489 -9.798 1.00 75.94 127 MET A N 1
ATOM 910 C CA . MET A 1 127 ? 12.913 -3.015 -11.174 1.00 75.94 127 MET A CA 1
ATOM 911 C C . MET A 1 127 ? 14.096 -3.386 -12.079 1.00 75.94 127 MET A C 1
ATOM 913 O O . MET A 1 127 ? 14.089 -3.083 -13.277 1.00 75.94 127 MET A O 1
ATOM 917 N N . GLY A 1 128 ? 15.129 -4.025 -11.519 1.00 73.19 128 GLY A N 1
ATOM 918 C CA . GLY A 1 128 ? 16.317 -4.468 -12.233 1.00 73.19 128 GLY A CA 1
ATOM 919 C C . GLY A 1 128 ? 16.977 -3.333 -13.017 1.00 73.19 128 GLY A C 1
ATOM 920 O O . GLY A 1 128 ? 17.178 -2.228 -12.519 1.00 73.19 128 GLY A O 1
ATOM 921 N N . ARG A 1 129 ? 17.304 -3.596 -14.286 1.00 66.38 129 ARG A N 1
ATOM 922 C CA . ARG A 1 129 ? 17.965 -2.614 -15.163 1.00 66.38 129 ARG A CA 1
ATOM 923 C C . ARG A 1 129 ? 17.057 -1.460 -15.599 1.00 66.38 129 ARG A C 1
ATOM 925 O O . ARG A 1 129 ? 17.577 -0.475 -16.113 1.00 66.38 129 ARG A O 1
ATOM 932 N N . ALA A 1 130 ? 15.736 -1.564 -15.417 1.00 62.62 130 ALA A N 1
ATOM 933 C CA . ALA A 1 130 ? 14.816 -0.486 -15.779 1.00 62.62 130 ALA A CA 1
ATOM 934 C C . ALA A 1 130 ? 14.960 0.717 -14.832 1.00 62.62 130 ALA A C 1
ATOM 936 O O . ALA A 1 130 ? 14.856 1.859 -15.273 1.00 62.62 130 ALA A O 1
ATOM 937 N N . VAL A 1 131 ? 15.249 0.461 -13.549 1.00 65.38 131 VAL A N 1
ATOM 938 C CA . VAL A 1 131 ? 15.579 1.485 -12.550 1.00 65.38 131 VAL A CA 1
ATOM 939 C C . VAL A 1 131 ? 16.659 0.920 -11.627 1.00 65.38 131 VAL A C 1
ATOM 941 O O . VAL A 1 131 ? 16.359 0.136 -10.730 1.00 65.38 131 VAL A O 1
ATOM 944 N N . ILE A 1 132 ? 17.921 1.305 -11.845 1.00 69.88 132 ILE A N 1
ATOM 945 C CA . ILE A 1 132 ? 19.048 0.838 -11.019 1.00 69.88 132 ILE A CA 1
ATOM 946 C C . ILE A 1 132 ? 18.804 1.241 -9.559 1.00 69.88 132 ILE A C 1
ATOM 948 O O . ILE A 1 132 ? 18.647 2.423 -9.259 1.00 69.88 132 ILE A O 1
ATOM 952 N N . GLY A 1 133 ? 18.754 0.251 -8.661 1.00 70.56 133 GLY A N 1
ATOM 953 C CA . GLY A 1 133 ? 18.452 0.455 -7.238 1.00 70.56 133 GLY A CA 1
ATOM 954 C C . GLY A 1 133 ? 16.986 0.798 -6.935 1.00 70.56 133 GLY A C 1
ATOM 955 O O . GLY A 1 133 ? 16.667 1.136 -5.796 1.00 70.56 133 GLY A O 1
ATOM 956 N N . GLY A 1 134 ? 16.108 0.728 -7.939 1.00 80.88 134 GLY A N 1
ATOM 957 C CA . GLY A 1 134 ? 14.680 0.985 -7.817 1.00 80.88 134 GLY A CA 1
ATOM 958 C C . GLY A 1 134 ? 13.872 -0.286 -7.587 1.00 80.88 134 GLY A C 1
ATOM 959 O O . GLY A 1 134 ? 14.178 -1.357 -8.117 1.00 80.88 134 GLY A O 1
ATOM 960 N N . TYR A 1 135 ? 12.803 -0.136 -6.821 1.00 87.19 135 TYR A N 1
ATOM 961 C CA . TYR A 1 135 ? 11.871 -1.195 -6.478 1.00 87.19 135 TYR A CA 1
ATOM 962 C C . TYR A 1 135 ? 10.441 -0.709 -6.648 1.00 87.19 135 TYR A C 1
ATOM 964 O O . TYR A 1 135 ? 10.148 0.478 -6.478 1.00 87.19 135 TYR A O 1
ATOM 972 N N . GLU A 1 136 ? 9.544 -1.641 -6.945 1.00 90.62 136 GLU A N 1
ATOM 973 C CA . GLU A 1 136 ? 8.129 -1.415 -6.690 1.00 90.62 136 GLU A CA 1
ATOM 974 C C . GLU A 1 136 ? 7.905 -1.305 -5.184 1.00 90.62 136 GLU A C 1
ATOM 976 O O . GLU A 1 136 ? 8.516 -2.015 -4.384 1.00 90.62 136 GLU A O 1
ATOM 981 N N . GLN A 1 137 ? 7.032 -0.387 -4.801 1.00 92.50 137 GLN A N 1
ATOM 982 C CA . GLN A 1 137 ? 6.676 -0.119 -3.424 1.00 92.50 137 GLN A CA 1
ATOM 983 C C . GLN A 1 137 ? 5.161 -0.053 -3.298 1.00 92.50 137 GLN A C 1
ATOM 985 O O . GLN A 1 137 ? 4.492 0.607 -4.098 1.00 92.50 137 GLN A O 1
ATOM 990 N N . ALA A 1 138 ? 4.640 -0.687 -2.253 1.00 96.06 138 ALA A N 1
ATOM 991 C CA . ALA A 1 138 ? 3.277 -0.476 -1.799 1.00 96.06 138 ALA A CA 1
ATOM 992 C C . ALA A 1 138 ? 3.288 0.491 -0.616 1.00 96.06 138 ALA A C 1
ATOM 994 O O . ALA A 1 138 ? 4.126 0.389 0.283 1.00 96.06 138 ALA A O 1
ATOM 995 N N . ARG A 1 139 ? 2.367 1.450 -0.640 1.00 96.56 139 ARG A N 1
ATOM 996 C CA . ARG A 1 139 ? 2.244 2.516 0.351 1.00 96.56 139 ARG A CA 1
ATOM 997 C C . ARG A 1 139 ? 0.816 2.559 0.864 1.00 96.56 139 ARG A C 1
ATOM 999 O O . ARG A 1 139 ? -0.112 2.701 0.072 1.00 96.56 139 ARG A O 1
ATOM 1006 N N . VAL A 1 140 ? 0.654 2.475 2.176 1.00 97.50 140 VAL A N 1
ATOM 1007 C CA . VAL A 1 140 ? -0.579 2.870 2.863 1.00 97.50 140 VAL A CA 1
ATOM 1008 C C . VAL A 1 140 ? -0.344 4.260 3.413 1.00 97.50 140 VAL A C 1
ATOM 1010 O O . VAL A 1 140 ? 0.582 4.443 4.193 1.00 97.50 140 VAL A O 1
ATOM 1013 N N . ILE A 1 141 ? -1.154 5.222 2.993 1.00 95.62 141 ILE A N 1
ATOM 1014 C CA . ILE A 1 141 ? -1.061 6.628 3.380 1.00 95.62 141 ILE A CA 1
ATOM 1015 C C . ILE A 1 141 ? -2.319 6.973 4.166 1.00 95.62 141 ILE A C 1
ATOM 1017 O O . ILE A 1 141 ? -3.430 6.728 3.692 1.00 95.62 141 ILE A O 1
ATOM 1021 N N . VAL A 1 142 ? -2.124 7.545 5.350 1.00 96.00 14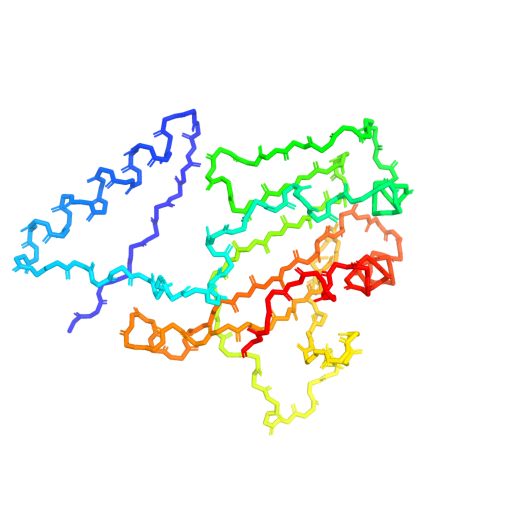2 VAL A N 1
ATOM 1022 C CA . VAL A 1 142 ? -3.188 8.083 6.192 1.00 96.00 142 VAL A CA 1
ATOM 1023 C C . VAL A 1 142 ? -2.943 9.570 6.409 1.00 96.00 142 VAL A C 1
ATOM 1025 O O . VAL A 1 142 ? -1.921 9.941 6.986 1.00 96.00 142 VAL A O 1
ATOM 1028 N N . GLU A 1 143 ? -3.883 10.404 5.975 1.00 92.81 143 GLU A N 1
ATOM 1029 C CA . GLU A 1 143 ? -3.896 11.850 6.214 1.00 92.81 143 GLU A CA 1
ATOM 1030 C C . GLU A 1 143 ? -4.782 12.134 7.438 1.00 92.81 143 GLU A C 1
ATOM 1032 O O . GLU A 1 143 ? -6.004 12.016 7.386 1.00 92.81 143 GLU A O 1
ATOM 1037 N N . SER A 1 144 ? -4.159 12.415 8.584 1.00 80.88 144 SER A N 1
ATOM 1038 C CA . SER A 1 144 ? -4.832 12.678 9.864 1.00 80.88 144 SER A CA 1
ATOM 1039 C C . SER A 1 144 ? -3.888 13.433 10.795 1.00 80.88 144 SER A C 1
ATOM 1041 O O . SER A 1 144 ? -2.690 13.146 10.812 1.00 80.88 144 SER A O 1
ATOM 1043 N N . ASN A 1 145 ? -4.434 14.339 11.609 1.00 68.19 145 ASN A N 1
ATOM 1044 C CA . ASN A 1 145 ? -3.656 15.089 12.599 1.00 68.19 145 ASN A CA 1
ATOM 1045 C C . ASN A 1 145 ? -3.244 14.212 13.794 1.00 68.19 145 ASN A C 1
ATOM 1047 O O . ASN A 1 145 ? -2.157 14.395 14.333 1.00 68.19 145 ASN A O 1
ATOM 1051 N N . ASP A 1 146 ? -4.055 13.205 14.143 1.00 77.44 146 ASP A N 1
ATOM 1052 C CA . ASP A 1 146 ? -3.799 12.315 15.278 1.00 77.44 146 ASP A CA 1
ATOM 1053 C C . ASP A 1 146 ? -3.630 10.856 14.840 1.00 77.44 146 ASP A C 1
ATOM 1055 O O . ASP A 1 146 ? -4.345 10.347 13.971 1.00 77.44 146 ASP A O 1
ATOM 1059 N N . GLN A 1 147 ? -2.664 10.172 15.465 1.00 86.50 147 GLN A N 1
ATOM 1060 C CA . GLN A 1 147 ? -2.402 8.726 15.354 1.00 86.50 147 GLN A CA 1
ATOM 1061 C C . GLN A 1 147 ? -2.229 8.168 13.926 1.00 86.50 147 GLN A C 1
ATOM 1063 O O . GLN A 1 147 ? -2.321 6.954 13.718 1.00 86.50 147 GLN A O 1
ATOM 1068 N N . ALA A 1 148 ? -1.907 9.017 12.942 1.00 92.44 148 ALA A N 1
ATOM 1069 C CA . ALA A 1 148 ? -1.814 8.629 11.534 1.00 92.44 148 ALA A CA 1
ATOM 1070 C C . ALA A 1 148 ? -0.908 7.408 11.302 1.00 92.44 148 ALA A C 1
ATOM 1072 O O . ALA A 1 148 ? -1.281 6.500 10.566 1.00 92.44 148 ALA A O 1
ATOM 1073 N N . CYS A 1 149 ? 0.246 7.324 11.974 1.00 92.75 149 CYS A N 1
ATOM 1074 C CA . CYS A 1 149 ? 1.156 6.185 11.812 1.00 92.75 149 CYS A CA 1
ATOM 1075 C C . CYS A 1 149 ? 0.622 4.879 12.400 1.00 92.75 149 CYS A C 1
ATOM 1077 O O . CYS A 1 149 ? 0.813 3.824 11.799 1.00 92.75 149 CYS A O 1
ATOM 1079 N N . ALA A 1 150 ? -0.052 4.931 13.553 1.00 93.81 150 ALA A N 1
ATOM 1080 C CA . ALA A 1 150 ? -0.657 3.742 14.151 1.00 93.81 150 ALA A CA 1
ATOM 1081 C C . ALA A 1 150 ? -1.776 3.207 13.247 1.00 93.81 150 ALA A C 1
ATOM 1083 O O . ALA A 1 150 ? -1.824 2.015 12.944 1.00 93.81 150 ALA A O 1
ATOM 1084 N N . LYS A 1 151 ? -2.607 4.113 12.724 1.00 95.00 151 LYS A N 1
ATOM 1085 C CA . LYS A 1 151 ? -3.670 3.795 11.771 1.00 95.00 151 LYS A CA 1
ATOM 1086 C C . LYS A 1 151 ? -3.123 3.262 10.443 1.00 95.00 151 LYS A C 1
ATOM 1088 O O . LYS A 1 151 ? -3.599 2.240 9.956 1.00 95.00 151 LYS A O 1
ATOM 1093 N N . ALA A 1 152 ? -2.094 3.899 9.881 1.00 95.88 152 ALA A N 1
ATOM 1094 C CA . ALA A 1 152 ? -1.449 3.449 8.649 1.00 95.88 152 ALA A CA 1
ATOM 1095 C C . ALA A 1 152 ? -0.811 2.063 8.820 1.00 95.88 152 ALA A C 1
ATOM 1097 O O . ALA A 1 152 ? -0.916 1.226 7.926 1.00 95.88 152 ALA A O 1
ATOM 1098 N N . LYS A 1 153 ? -0.214 1.786 9.987 1.00 96.62 153 LYS A N 1
ATOM 1099 C CA . LYS A 1 153 ? 0.303 0.456 10.332 1.00 96.62 153 LYS A CA 1
ATOM 1100 C C . LYS A 1 153 ? -0.813 -0.583 10.392 1.00 96.62 153 LYS A C 1
ATOM 1102 O O . LYS A 1 153 ? -0.694 -1.603 9.724 1.00 96.62 153 LYS A O 1
ATOM 1107 N N . ALA A 1 154 ? -1.901 -0.309 11.109 1.00 96.69 154 ALA A N 1
ATOM 1108 C CA . ALA A 1 154 ? -3.038 -1.226 11.205 1.00 96.69 154 ALA A CA 1
ATOM 1109 C C . ALA A 1 154 ? -3.662 -1.526 9.829 1.00 96.69 154 ALA A C 1
ATOM 1111 O O . ALA A 1 154 ? -3.991 -2.668 9.520 1.00 96.69 154 ALA A O 1
ATOM 1112 N N . VAL A 1 155 ? -3.771 -0.523 8.953 1.00 97.44 155 VAL A N 1
ATOM 1113 C CA . VAL A 1 155 ? -4.230 -0.758 7.578 1.00 97.44 155 VAL A CA 1
ATOM 1114 C C . VAL A 1 155 ? -3.208 -1.579 6.783 1.00 97.44 155 VAL A C 1
ATOM 1116 O O . VAL A 1 155 ? -3.595 -2.505 6.073 1.00 97.44 155 VAL A O 1
ATOM 1119 N N . ALA A 1 156 ? -1.908 -1.305 6.912 1.00 97.94 156 ALA A N 1
ATOM 1120 C CA . ALA A 1 156 ? -0.872 -2.095 6.248 1.00 97.94 156 ALA A CA 1
ATOM 1121 C C . ALA A 1 156 ? -0.875 -3.571 6.694 1.00 97.94 156 ALA A C 1
ATOM 1123 O O . ALA A 1 156 ? -0.681 -4.446 5.853 1.00 97.94 156 ALA A O 1
ATOM 1124 N N . GLU A 1 157 ? -1.192 -3.870 7.959 1.00 98.12 157 GLU A N 1
ATOM 1125 C CA . GLU A 1 157 ? -1.372 -5.247 8.455 1.00 98.12 157 GLU A CA 1
ATOM 1126 C C . GLU A 1 157 ? -2.495 -6.000 7.721 1.00 98.12 157 GLU A C 1
ATOM 1128 O O . GLU A 1 157 ? -2.393 -7.209 7.517 1.00 98.12 157 GLU A O 1
ATOM 1133 N N . LEU A 1 158 ? -3.529 -5.294 7.251 1.00 97.94 158 LEU A N 1
ATOM 1134 C CA . LEU A 1 158 ? -4.640 -5.867 6.480 1.00 97.94 158 LEU A CA 1
ATOM 1135 C C . LEU A 1 158 ? -4.358 -5.955 4.970 1.00 97.94 158 LEU A C 1
ATOM 1137 O O . LEU A 1 158 ? -4.921 -6.815 4.283 1.00 97.94 158 LEU A O 1
ATOM 1141 N N . VAL A 1 159 ? -3.524 -5.053 4.443 1.00 97.62 159 VAL A N 1
ATOM 1142 C CA . VAL A 1 159 ? -3.237 -4.936 3.003 1.00 97.62 159 VAL A CA 1
ATOM 1143 C C . VAL A 1 159 ? -2.053 -5.811 2.586 1.00 97.62 159 VAL A C 1
ATOM 1145 O O . VAL A 1 159 ? -2.127 -6.479 1.559 1.00 97.62 159 VAL A O 1
ATOM 1148 N N . TRP A 1 160 ? -0.965 -5.857 3.359 1.00 96.38 160 TRP A N 1
ATOM 1149 C CA . TRP A 1 160 ? 0.275 -6.548 2.963 1.00 96.38 160 TRP A CA 1
ATOM 1150 C C . TRP A 1 160 ? 0.115 -8.050 2.694 1.00 96.38 160 TRP A C 1
ATOM 1152 O O . TRP A 1 160 ? 0.737 -8.526 1.738 1.00 96.38 160 TRP A O 1
ATOM 1162 N N . PRO A 1 161 ? -0.725 -8.800 3.439 1.00 95.94 161 PRO A N 1
ATOM 1163 C CA . PRO A 1 161 ? -1.005 -10.204 3.132 1.00 95.94 161 PRO A CA 1
ATOM 1164 C C . PRO A 1 161 ? -1.669 -10.433 1.768 1.00 95.94 161 PRO A C 1
ATOM 1166 O O . PRO A 1 161 ? -1.643 -11.546 1.257 1.00 95.94 161 PRO A O 1
ATOM 1169 N N . ARG A 1 162 ? -2.285 -9.397 1.183 1.00 94.38 162 ARG A N 1
ATOM 1170 C CA . ARG A 1 162 ? -2.966 -9.464 -0.119 1.00 94.38 162 ARG A CA 1
ATOM 1171 C C . ARG A 1 162 ? -2.059 -9.113 -1.293 1.00 94.38 162 ARG A C 1
ATOM 1173 O O . ARG A 1 162 ? -2.468 -9.253 -2.443 1.00 94.38 162 ARG A O 1
ATOM 1180 N N . LEU A 1 163 ? -0.851 -8.628 -1.018 1.00 93.50 163 LEU A N 1
ATOM 1181 C CA . LEU A 1 163 ? 0.136 -8.369 -2.055 1.00 93.50 163 LEU A CA 1
ATOM 1182 C C . LEU A 1 163 ? 0.733 -9.703 -2.540 1.00 93.50 163 LEU A C 1
ATOM 1184 O O . LEU A 1 163 ? 0.908 -10.614 -1.727 1.00 93.50 163 LEU A O 1
ATOM 1188 N N . PRO A 1 164 ? 1.120 -9.820 -3.824 1.00 91.06 164 PRO A N 1
ATOM 1189 C CA . PRO A 1 164 ? 1.832 -10.983 -4.337 1.00 91.06 164 PRO A CA 1
ATOM 1190 C C . PRO A 1 164 ? 3.105 -11.234 -3.539 1.00 91.06 164 PRO A C 1
ATOM 1192 O O . PRO A 1 164 ? 3.618 -10.307 -2.912 1.00 91.06 164 PRO A O 1
ATOM 1195 N N . PRO A 1 165 ? 3.687 -12.434 -3.595 1.00 87.56 165 PRO A N 1
ATOM 1196 C CA . PRO A 1 165 ? 5.024 -12.663 -3.061 1.00 87.56 165 PRO A CA 1
ATOM 1197 C C . PRO A 1 165 ? 6.040 -11.684 -3.673 1.00 87.56 165 PRO A C 1
ATOM 1199 O O . PRO A 1 165 ? 6.019 -11.459 -4.888 1.00 87.56 165 PRO A O 1
ATOM 1202 N N . ALA A 1 166 ? 6.876 -11.076 -2.824 1.00 79.56 166 ALA A N 1
ATOM 1203 C CA . ALA A 1 166 ? 7.965 -10.185 -3.242 1.00 79.56 166 ALA A CA 1
ATOM 1204 C C . ALA A 1 166 ? 9.079 -10.940 -3.995 1.00 79.56 166 ALA A C 1
ATOM 1206 O O . ALA A 1 166 ? 9.159 -12.187 -3.887 1.00 79.56 166 ALA A O 1
#

pLDDT: mean 78.78, std 18.74, range [30.05, 98.12]